Protein AF-A0ABD1BC32-F1 (afdb_monomer_lite)

Foldseek 3Di:
DVVVVVVVVVVVVVVVVCCVVVVVVVCCVVVVVVVVVVVVVVVVVVVCPDPVVVVVCLVPPPCNCVVVVVVPDD

pLDDT: mean 79.37, std 11.54, range [49.25, 97.25]

Sequence (74 aa):
MKKVKFLDWYMKIAIGSAIIGGGMEFFMIKTGFYDKVTVIEAEKRAWDNSPEAQAMRDALNPWRNKDAETTKTP

Organism: NCBI:txid228776

Radius of gyration: 26.37 Å; chains: 1; bounding box: 55×34×61 Å

Structure (mmCIF, N/CA/C/O backbone):
data_AF-A0ABD1BC32-F1
#
_entry.id   AF-A0ABD1BC32-F1
#
loop_
_atom_site.group_PDB
_atom_site.id
_atom_site.type_symbol
_atom_site.label_atom_id
_ato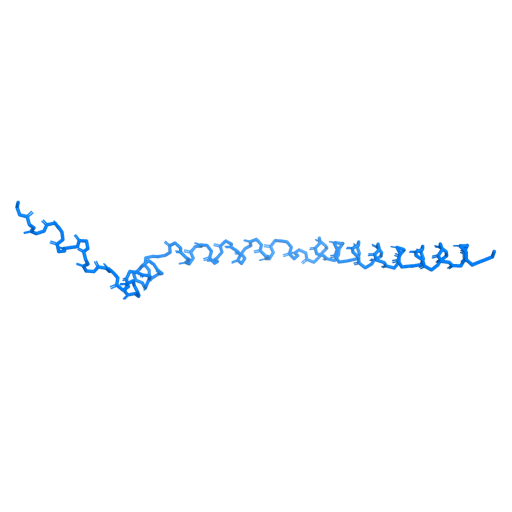m_site.label_alt_id
_atom_site.label_comp_id
_atom_site.label_asym_id
_atom_site.label_entity_id
_atom_site.label_seq_id
_atom_site.pdbx_PDB_ins_code
_atom_site.Cartn_x
_atom_site.Cartn_y
_atom_site.Cartn_z
_atom_site.occupancy
_atom_site.B_iso_or_equiv
_atom_site.auth_seq_id
_atom_site.auth_comp_id
_atom_site.auth_asym_id
_atom_site.auth_atom_id
_atom_site.pdbx_PDB_model_num
ATOM 1 N N . MET A 1 1 ? 14.135 -4.164 -37.470 1.00 59.94 1 MET A N 1
ATOM 2 C CA . MET A 1 1 ? 14.160 -2.834 -36.812 1.00 59.94 1 MET A CA 1
ATOM 3 C C . MET A 1 1 ? 12.971 -2.514 -35.894 1.00 59.94 1 MET A C 1
ATOM 5 O O . MET A 1 1 ? 13.194 -1.814 -34.920 1.00 59.94 1 MET A O 1
ATOM 9 N N . LYS A 1 2 ? 11.729 -2.985 -36.121 1.00 61.66 2 LYS A N 1
ATOM 10 C CA . LYS A 1 2 ? 10.594 -2.649 -35.223 1.00 61.66 2 LYS A CA 1
ATOM 11 C C . LYS A 1 2 ? 10.718 -3.238 -33.800 1.00 61.66 2 LYS A C 1
ATOM 13 O O . LYS A 1 2 ? 10.497 -2.514 -32.842 1.00 61.66 2 LYS A O 1
ATOM 18 N N . LYS A 1 3 ? 11.150 -4.500 -33.647 1.00 62.25 3 LYS A N 1
ATOM 19 C CA . LYS A 1 3 ? 11.260 -5.185 -32.334 1.00 62.25 3 LYS A CA 1
ATOM 20 C C . LYS A 1 3 ? 12.195 -4.492 -31.325 1.00 62.25 3 LYS A C 1
ATOM 22 O O . LYS A 1 3 ? 11.839 -4.373 -30.162 1.00 62.25 3 LYS A O 1
ATOM 27 N N . VAL A 1 4 ? 13.347 -3.988 -31.772 1.00 75.75 4 VAL A N 1
ATOM 28 C CA . VAL A 1 4 ? 14.311 -3.288 -30.895 1.00 75.75 4 VAL A CA 1
ATOM 29 C C . VAL A 1 4 ? 13.778 -1.952 -30.370 1.00 75.75 4 VAL A C 1
ATOM 31 O O . VAL A 1 4 ? 14.088 -1.584 -29.245 1.00 75.75 4 VAL A O 1
ATOM 34 N N . LYS A 1 5 ? 12.908 -1.268 -31.128 1.00 74.25 5 LYS A N 1
ATOM 35 C CA . LYS A 1 5 ? 12.236 -0.045 -30.661 1.00 74.25 5 LYS A CA 1
ATOM 36 C C . LYS A 1 5 ? 11.188 -0.328 -29.580 1.00 74.25 5 LYS A C 1
ATOM 38 O O . LYS A 1 5 ? 11.044 0.467 -28.662 1.00 74.25 5 LYS A O 1
ATOM 43 N N . PHE A 1 6 ? 10.484 -1.458 -29.670 1.00 80.50 6 PHE A N 1
ATOM 44 C CA . PHE A 1 6 ? 9.554 -1.876 -28.616 1.00 80.50 6 PHE A CA 1
ATOM 45 C C . PHE A 1 6 ? 10.295 -2.249 -27.331 1.00 80.50 6 PHE A C 1
ATOM 47 O O . PHE A 1 6 ? 9.874 -1.842 -26.256 1.00 80.50 6 PHE A O 1
ATOM 54 N N . LEU A 1 7 ? 11.418 -2.964 -27.438 1.00 89.25 7 LEU A N 1
ATOM 55 C CA . LEU A 1 7 ? 12.236 -3.310 -26.275 1.00 89.25 7 LEU A CA 1
ATOM 56 C C . LEU A 1 7 ? 12.788 -2.063 -25.563 1.00 89.25 7 LEU A C 1
ATOM 58 O O . LEU A 1 7 ? 12.690 -1.970 -24.345 1.00 89.25 7 LEU A O 1
ATOM 62 N N . ASP A 1 8 ? 13.300 -1.087 -26.319 1.00 87.81 8 ASP A N 1
ATOM 63 C CA . ASP A 1 8 ? 13.757 0.202 -25.774 1.00 87.81 8 ASP A CA 1
ATOM 64 C C . ASP A 1 8 ? 12.627 0.955 -25.048 1.00 87.81 8 ASP A C 1
ATOM 66 O O . ASP A 1 8 ? 12.816 1.489 -23.956 1.00 87.81 8 ASP A O 1
ATOM 70 N N . TRP A 1 9 ? 11.418 0.935 -25.614 1.00 92.56 9 TRP A N 1
ATOM 71 C CA . TRP A 1 9 ? 10.242 1.545 -24.998 1.00 92.56 9 TRP A CA 1
ATOM 72 C C . TRP A 1 9 ? 9.856 0.883 -23.668 1.00 92.56 9 TRP A C 1
ATOM 74 O O . TRP A 1 9 ? 9.689 1.572 -22.660 1.00 92.56 9 TRP A O 1
ATOM 84 N N . TYR A 1 10 ? 9.771 -0.449 -23.630 1.00 91.62 10 TYR A N 1
ATOM 85 C CA . TYR A 1 10 ? 9.473 -1.178 -22.394 1.00 91.62 10 TYR A CA 1
ATOM 86 C C . TYR A 1 10 ? 10.558 -0.996 -21.335 1.00 91.62 10 TYR A C 1
ATOM 88 O O . TYR A 1 10 ? 10.233 -0.869 -20.158 1.00 91.62 10 TYR A O 1
ATOM 96 N N . MET A 1 11 ? 11.830 -0.927 -21.733 1.00 94.69 11 MET A N 1
ATOM 97 C CA . MET A 1 11 ? 12.924 -0.722 -20.786 1.00 94.69 11 MET A CA 1
ATOM 98 C C . MET A 1 11 ? 12.847 0.650 -20.107 1.00 94.69 11 MET A C 1
ATOM 100 O O . MET A 1 11 ? 13.038 0.746 -18.897 1.00 94.69 11 MET A O 1
ATOM 104 N N . LYS A 1 12 ? 12.482 1.705 -20.845 1.00 93.06 12 LYS A N 1
ATOM 105 C CA . LYS A 1 12 ? 12.246 3.041 -20.271 1.00 93.06 12 LYS A CA 1
ATOM 106 C C . LYS A 1 12 ? 11.105 3.038 -19.257 1.00 93.06 12 LYS A C 1
ATOM 108 O O . LYS A 1 12 ? 11.242 3.623 -18.184 1.00 93.06 12 LYS A O 1
ATOM 113 N N . ILE A 1 13 ? 10.009 2.346 -19.573 1.00 95.62 13 ILE A N 1
ATOM 114 C CA . ILE A 1 13 ? 8.877 2.193 -18.651 1.00 95.62 13 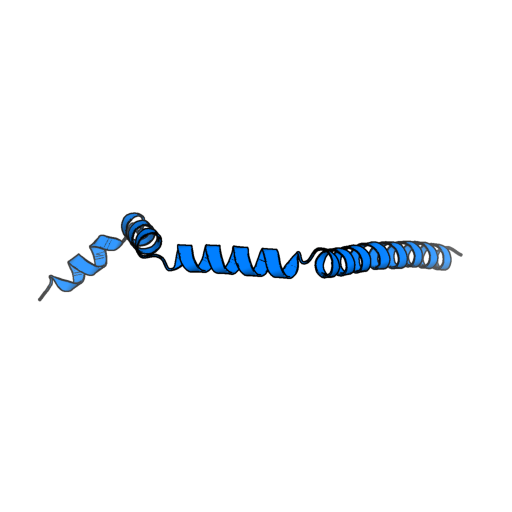ILE A CA 1
ATOM 115 C C . ILE A 1 13 ? 9.298 1.405 -17.411 1.00 95.62 13 ILE A C 1
ATOM 117 O O . ILE A 1 13 ? 8.982 1.823 -16.301 1.00 95.62 13 ILE A O 1
ATOM 121 N N . ALA A 1 14 ? 10.046 0.312 -17.577 1.00 95.38 14 ALA A N 1
ATOM 122 C CA . ALA A 1 14 ? 10.519 -0.502 -16.464 1.00 95.38 14 ALA A CA 1
ATOM 123 C C . ALA A 1 14 ? 11.378 0.324 -15.495 1.00 95.38 14 ALA A C 1
ATOM 125 O O . ALA A 1 14 ? 11.094 0.349 -14.299 1.00 95.38 14 ALA A O 1
ATOM 126 N N . ILE A 1 15 ? 12.349 1.084 -16.013 1.00 96.31 15 ILE A N 1
ATOM 127 C CA . ILE A 1 15 ? 13.193 1.972 -15.200 1.00 96.31 15 ILE A CA 1
ATOM 128 C C . ILE A 1 15 ? 12.339 3.028 -14.485 1.00 96.31 15 ILE A C 1
ATOM 130 O O . ILE A 1 15 ? 12.474 3.205 -13.276 1.00 96.31 15 ILE A O 1
ATOM 134 N N . GLY A 1 16 ? 11.419 3.687 -15.197 1.00 96.06 16 GLY A N 1
ATOM 135 C CA . GLY A 1 16 ? 10.518 4.676 -14.600 1.00 96.06 16 GLY A CA 1
ATOM 136 C C . GLY A 1 16 ? 9.646 4.089 -13.486 1.00 96.06 16 GLY A C 1
ATOM 137 O O . GLY A 1 16 ? 9.557 4.661 -12.402 1.00 96.06 16 GLY A O 1
ATOM 138 N N . SER A 1 17 ? 9.059 2.912 -13.715 1.00 95.06 17 SER A N 1
ATOM 139 C CA . SER A 1 17 ? 8.228 2.220 -12.725 1.00 95.06 17 SER A CA 1
ATOM 140 C C . SER A 1 17 ? 9.017 1.784 -11.491 1.00 95.06 17 SER A C 1
ATOM 142 O O . SER A 1 17 ? 8.517 1.921 -10.378 1.00 95.06 17 SER A O 1
ATOM 144 N N . ALA A 1 18 ? 10.263 1.334 -11.667 1.00 96.31 18 ALA A N 1
ATOM 145 C CA . ALA A 1 18 ? 11.129 0.936 -10.565 1.00 96.31 18 ALA A CA 1
ATOM 146 C C . ALA A 1 18 ? 11.516 2.136 -9.691 1.00 96.31 18 ALA A C 1
ATOM 148 O O . ALA A 1 18 ? 11.494 2.030 -8.468 1.00 96.31 18 ALA A O 1
ATOM 149 N N . ILE A 1 19 ? 11.810 3.289 -10.303 1.00 97.25 19 ILE A N 1
ATOM 150 C CA . ILE A 1 19 ? 12.109 4.528 -9.571 1.00 97.25 19 ILE A CA 1
ATOM 151 C C . ILE A 1 19 ? 10.889 4.990 -8.773 1.00 97.25 19 ILE A C 1
ATOM 153 O O . ILE A 1 19 ? 11.025 5.344 -7.606 1.00 97.25 19 ILE A O 1
ATOM 157 N N . ILE A 1 20 ? 9.698 4.970 -9.374 1.00 95.88 20 ILE A N 1
ATOM 158 C CA . ILE A 1 20 ? 8.468 5.396 -8.696 1.00 95.88 20 ILE A CA 1
ATOM 159 C C . ILE A 1 20 ? 8.116 4.437 -7.552 1.00 95.88 20 ILE A C 1
ATOM 161 O O . ILE A 1 20 ? 7.869 4.890 -6.437 1.00 95.88 20 ILE A O 1
ATOM 165 N N . GLY A 1 21 ? 8.128 3.125 -7.804 1.00 94.56 21 GLY A N 1
ATOM 166 C CA . GLY A 1 21 ? 7.826 2.111 -6.791 1.00 94.56 21 GLY A CA 1
ATOM 167 C C . GLY A 1 21 ? 8.836 2.123 -5.644 1.00 94.56 21 GLY A C 1
ATOM 168 O O . GLY A 1 21 ? 8.450 2.219 -4.483 1.00 94.56 21 GLY A O 1
ATOM 169 N N . GLY A 1 22 ? 10.132 2.123 -5.965 1.00 95.12 22 GLY A N 1
ATOM 170 C CA . GLY A 1 22 ? 11.196 2.219 -4.964 1.00 95.12 22 GLY A CA 1
ATOM 171 C C . GLY A 1 22 ? 11.193 3.553 -4.214 1.00 95.12 22 GLY A C 1
ATOM 172 O O . GLY A 1 22 ? 11.464 3.586 -3.017 1.00 95.12 22 GLY A O 1
ATOM 173 N N . GLY A 1 23 ? 10.840 4.650 -4.889 1.00 94.06 23 GLY A N 1
ATOM 174 C CA . GLY A 1 23 ? 10.696 5.971 -4.283 1.00 94.06 23 GLY A CA 1
ATOM 175 C C . GLY A 1 23 ? 9.544 6.040 -3.282 1.00 94.06 23 GLY A C 1
ATOM 176 O O . GLY A 1 23 ? 9.730 6.586 -2.195 1.00 94.06 23 GLY A O 1
ATOM 177 N N . MET A 1 24 ? 8.386 5.453 -3.607 1.00 93.00 24 MET A N 1
ATOM 178 C CA . MET A 1 24 ? 7.266 5.341 -2.667 1.00 93.00 24 MET A CA 1
ATOM 179 C C . MET A 1 24 ? 7.635 4.491 -1.450 1.00 93.00 24 MET A C 1
ATOM 181 O O . MET A 1 24 ? 7.415 4.933 -0.325 1.00 93.00 24 MET A O 1
ATOM 185 N N . GLU A 1 25 ? 8.275 3.339 -1.654 1.00 90.38 25 GLU A N 1
ATOM 186 C CA . GLU A 1 25 ? 8.713 2.468 -0.557 1.00 90.38 25 GLU A CA 1
ATOM 187 C C . GLU A 1 25 ? 9.702 3.184 0.375 1.00 90.38 25 GLU A C 1
ATOM 189 O O . GLU A 1 25 ? 9.509 3.263 1.589 1.00 90.38 25 GLU A O 1
ATOM 194 N N . PHE A 1 26 ? 10.740 3.797 -0.199 1.00 91.44 26 PHE A N 1
ATOM 195 C CA . PHE A 1 26 ? 11.736 4.539 0.567 1.00 91.44 26 PHE A CA 1
ATOM 196 C C . PHE A 1 26 ? 11.118 5.718 1.329 1.00 91.44 26 PHE A C 1
ATOM 198 O O . PHE A 1 26 ? 11.483 5.982 2.477 1.00 91.44 26 PHE A O 1
ATOM 205 N N . PHE A 1 27 ? 10.166 6.420 0.712 1.00 89.88 27 PHE A N 1
ATOM 206 C CA . PHE A 1 27 ? 9.425 7.498 1.355 1.00 89.88 27 PHE A CA 1
ATOM 207 C C . PHE A 1 27 ? 8.607 6.992 2.548 1.00 89.88 27 PHE A C 1
ATOM 209 O O . PHE A 1 27 ? 8.665 7.604 3.617 1.00 89.88 27 PHE A O 1
ATOM 216 N N . MET A 1 28 ? 7.897 5.871 2.404 1.00 88.88 28 MET A N 1
ATOM 217 C CA . MET A 1 28 ? 7.090 5.283 3.477 1.00 88.88 28 MET A CA 1
ATOM 218 C C . MET A 1 28 ? 7.947 4.844 4.669 1.00 88.88 28 MET A C 1
ATOM 220 O O . MET A 1 28 ? 7.578 5.114 5.813 1.00 88.88 28 MET A O 1
ATOM 224 N N . ILE A 1 29 ? 9.120 4.255 4.412 1.00 87.81 29 ILE A N 1
ATOM 225 C CA . ILE A 1 29 ? 10.089 3.894 5.458 1.00 87.81 29 ILE A CA 1
ATOM 226 C C . ILE A 1 29 ? 10.622 5.153 6.150 1.00 87.81 29 ILE A C 1
ATOM 228 O O . ILE A 1 29 ? 10.610 5.251 7.375 1.00 87.81 29 ILE A O 1
ATOM 232 N N . LYS A 1 30 ? 11.077 6.148 5.381 1.00 85.25 30 LYS A N 1
ATOM 233 C CA . LYS A 1 30 ? 11.767 7.320 5.938 1.00 85.25 30 LYS A CA 1
ATOM 234 C C . LYS A 1 30 ? 10.846 8.270 6.700 1.00 85.25 30 LYS A C 1
ATOM 236 O O . LYS A 1 30 ? 11.283 8.903 7.655 1.00 85.25 30 LYS A O 1
ATOM 241 N N . THR A 1 31 ? 9.595 8.398 6.272 1.00 83.31 31 THR A N 1
ATOM 242 C CA . THR A 1 31 ? 8.604 9.247 6.951 1.00 83.31 31 THR A CA 1
ATOM 243 C C . THR A 1 31 ? 7.933 8.556 8.137 1.00 83.31 31 THR A C 1
ATOM 245 O O . THR A 1 31 ? 7.155 9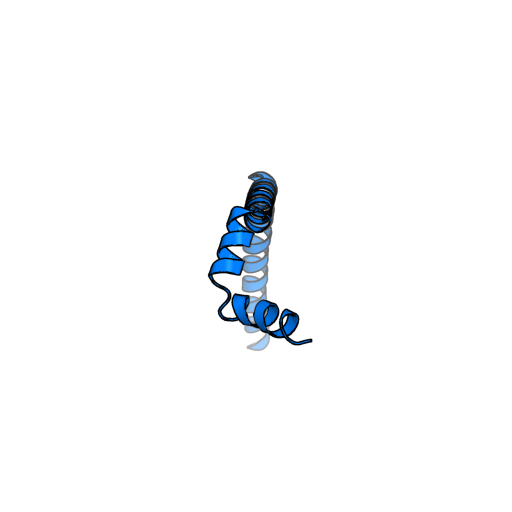.198 8.840 1.00 83.31 31 THR A O 1
ATOM 248 N N . GLY A 1 32 ? 8.223 7.271 8.378 1.00 79.62 32 GLY A N 1
ATOM 249 C CA . GLY A 1 32 ? 7.535 6.483 9.402 1.00 79.62 32 GLY A CA 1
ATOM 250 C C . GLY A 1 32 ? 6.057 6.266 9.068 1.00 79.62 32 GLY A C 1
ATOM 251 O O . GLY A 1 32 ? 5.227 6.112 9.963 1.00 79.62 32 GLY A O 1
ATOM 252 N N . PHE A 1 33 ? 5.700 6.294 7.779 1.00 79.75 33 PHE A N 1
ATOM 253 C CA . PHE A 1 33 ? 4.318 6.133 7.330 1.00 79.75 33 PHE A CA 1
ATOM 254 C C . PHE A 1 33 ? 3.753 4.773 7.751 1.00 79.75 33 PHE A C 1
ATOM 256 O O . PHE A 1 33 ? 2.599 4.691 8.161 1.00 79.75 33 PHE A O 1
ATOM 263 N N . TYR A 1 34 ? 4.578 3.724 7.728 1.00 76.75 34 TYR A N 1
ATOM 264 C CA . TYR A 1 34 ? 4.191 2.395 8.202 1.00 76.75 34 TYR A CA 1
ATOM 265 C C . TYR A 1 34 ? 3.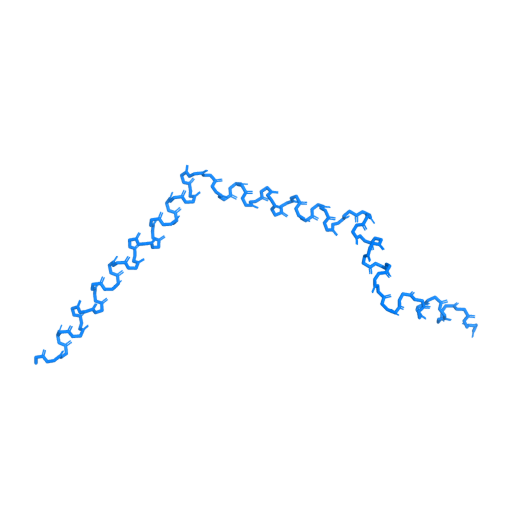787 2.384 9.678 1.00 76.75 34 TYR A C 1
ATOM 267 O O . TYR A 1 34 ? 2.759 1.802 10.023 1.00 76.75 34 TYR A O 1
ATOM 275 N N . ASP A 1 35 ? 4.519 3.093 10.536 1.00 76.06 35 ASP A N 1
ATOM 276 C CA . ASP A 1 35 ? 4.179 3.194 11.958 1.00 76.06 35 ASP A CA 1
ATOM 277 C C . ASP A 1 35 ? 2.861 3.949 12.150 1.00 76.06 35 ASP A C 1
ATOM 279 O O . ASP A 1 35 ? 2.020 3.562 12.960 1.00 76.06 35 ASP A O 1
ATOM 283 N N . LYS A 1 36 ? 2.630 4.999 11.351 1.00 77.94 36 LYS A N 1
ATOM 284 C CA . LYS A 1 36 ? 1.371 5.753 11.377 1.00 77.94 36 LYS A CA 1
ATOM 285 C C . LYS A 1 36 ? 0.178 4.922 10.921 1.00 77.94 36 LYS A C 1
ATOM 287 O O . LYS A 1 36 ? -0.849 4.951 11.593 1.00 77.94 36 LYS A O 1
ATOM 292 N N . VAL A 1 37 ? 0.302 4.174 9.826 1.00 76.00 37 VAL A N 1
ATOM 293 C CA . VAL A 1 37 ? -0.768 3.284 9.349 1.00 76.00 37 VAL A CA 1
ATOM 294 C C . VAL A 1 37 ? -1.042 2.187 10.368 1.00 76.00 37 VAL A C 1
ATOM 296 O O . VAL A 1 37 ? -2.201 1.927 10.662 1.00 76.00 37 VAL A O 1
ATOM 299 N N . THR A 1 38 ? 0.002 1.614 10.966 1.00 76.25 38 THR A N 1
ATOM 300 C CA . THR A 1 38 ? -0.141 0.571 11.989 1.00 76.25 38 THR A CA 1
ATOM 301 C C . THR A 1 38 ? -0.914 1.079 13.203 1.00 76.25 38 THR A C 1
ATOM 303 O O . THR A 1 38 ? -1.822 0.401 13.678 1.00 76.25 38 THR A O 1
ATOM 306 N N . VAL A 1 39 ? -0.607 2.287 13.687 1.00 76.12 39 VAL A N 1
ATOM 307 C CA . VAL A 1 39 ? -1.352 2.906 14.793 1.00 76.12 39 VAL A CA 1
ATOM 308 C C . VAL A 1 39 ? -2.798 3.175 14.393 1.00 76.12 39 VAL A C 1
ATOM 310 O O . VAL A 1 39 ? -3.697 2.793 15.129 1.00 76.12 39 VAL A O 1
ATOM 313 N N . ILE A 1 40 ? -3.040 3.761 13.219 1.00 74.25 40 ILE A N 1
ATOM 314 C CA . ILE A 1 40 ? -4.402 4.063 12.750 1.00 74.25 40 ILE A CA 1
ATOM 315 C C . ILE A 1 40 ? -5.224 2.781 12.568 1.00 74.25 40 ILE A C 1
ATOM 317 O O . ILE A 1 40 ? -6.406 2.739 12.903 1.00 74.25 40 ILE A O 1
ATOM 321 N N . GLU A 1 41 ? -4.621 1.717 12.045 1.00 75.25 41 GLU A N 1
ATOM 322 C CA . GLU A 1 41 ? -5.283 0.427 11.883 1.00 75.25 41 GLU A CA 1
ATOM 323 C C . GLU A 1 41 ? -5.555 -0.234 13.240 1.00 75.25 41 GLU A C 1
ATOM 325 O O . GLU A 1 41 ? -6.633 -0.794 13.446 1.00 75.25 41 GLU A O 1
ATOM 330 N N . ALA A 1 42 ? -4.631 -0.106 14.195 1.00 73.62 42 ALA A N 1
ATOM 331 C CA . ALA A 1 42 ? -4.839 -0.544 15.570 1.00 73.62 42 ALA A CA 1
ATOM 332 C C . ALA A 1 42 ? -5.954 0.254 16.266 1.00 73.62 42 ALA A C 1
ATOM 334 O O . ALA A 1 42 ? -6.807 -0.349 16.914 1.00 73.62 42 ALA A O 1
ATOM 335 N N . GLU A 1 43 ? -6.004 1.575 16.090 1.00 75.81 43 GLU A N 1
ATOM 336 C CA . GLU A 1 43 ? -7.063 2.449 16.607 1.00 75.81 43 GLU A CA 1
ATOM 337 C C . GLU A 1 43 ? -8.421 2.097 15.993 1.00 75.81 43 GLU A C 1
ATOM 339 O O . GLU A 1 43 ? -9.405 1.930 16.715 1.00 75.81 43 GLU A O 1
ATOM 344 N N . LYS A 1 44 ? -8.476 1.885 14.673 1.00 78.88 44 LYS A N 1
ATOM 345 C CA . LYS A 1 44 ? -9.688 1.434 13.982 1.00 78.88 44 LYS A CA 1
ATOM 346 C C . LYS A 1 44 ? -10.149 0.072 14.493 1.00 78.88 44 LYS A C 1
ATOM 348 O O . LYS A 1 44 ? -11.331 -0.115 14.760 1.00 78.88 44 LYS A O 1
ATOM 353 N N . ARG A 1 45 ? -9.225 -0.874 14.670 1.00 74.31 45 ARG A N 1
ATOM 354 C CA . ARG A 1 45 ? -9.536 -2.203 15.205 1.00 74.31 45 ARG A CA 1
ATOM 355 C C . ARG A 1 45 ? -9.982 -2.143 16.664 1.00 74.31 45 ARG A C 1
ATOM 357 O O . ARG A 1 45 ? -10.848 -2.921 17.054 1.00 74.31 45 ARG A O 1
ATOM 364 N N . ALA A 1 46 ? -9.404 -1.259 17.470 1.00 74.31 46 ALA A N 1
ATOM 365 C CA . ALA A 1 46 ? -9.831 -1.042 18.847 1.00 74.31 46 ALA A CA 1
ATOM 366 C C . ALA A 1 46 ? -11.258 -0.483 18.892 1.00 74.31 46 ALA A C 1
ATOM 368 O O . ALA A 1 46 ? -12.080 -0.979 19.658 1.00 74.31 46 ALA A O 1
ATOM 369 N N . TRP A 1 47 ? -11.573 0.471 18.013 1.00 74.56 47 TRP A N 1
ATOM 370 C CA . TRP A 1 47 ? -12.923 1.003 17.853 1.00 74.56 47 TRP A CA 1
ATOM 371 C C . TRP A 1 47 ? -13.918 -0.054 17.361 1.00 74.56 47 TRP A C 1
ATOM 373 O O . TRP A 1 47 ? -14.987 -0.204 17.934 1.00 74.56 47 TRP A O 1
ATOM 383 N N . ASP A 1 48 ? -13.561 -0.855 16.356 1.00 71.12 48 ASP A N 1
ATOM 384 C CA . ASP A 1 48 ? -14.431 -1.916 15.830 1.00 71.12 48 ASP A CA 1
ATOM 385 C C . ASP A 1 48 ? -14.722 -3.031 16.852 1.00 71.12 48 ASP A C 1
ATOM 387 O O . ASP A 1 48 ? -15.718 -3.742 16.709 1.00 71.12 48 ASP A O 1
ATOM 391 N N . ASN A 1 49 ? -13.857 -3.197 17.859 1.00 72.38 49 ASN A N 1
ATOM 392 C CA . ASN A 1 49 ? -14.056 -4.111 18.988 1.00 72.38 49 ASN A CA 1
ATOM 393 C C . ASN A 1 49 ? -14.676 -3.423 20.215 1.00 72.38 49 ASN A C 1
ATOM 395 O O . ASN A 1 49 ? -14.838 -4.068 21.253 1.00 72.38 49 ASN A O 1
ATOM 399 N N . SER A 1 50 ? -14.997 -2.129 20.132 1.00 81.31 50 SER A N 1
ATOM 400 C CA . SER A 1 50 ? -15.601 -1.409 21.244 1.00 81.31 50 SER A CA 1
ATOM 401 C C . SER A 1 50 ? -17.048 -1.8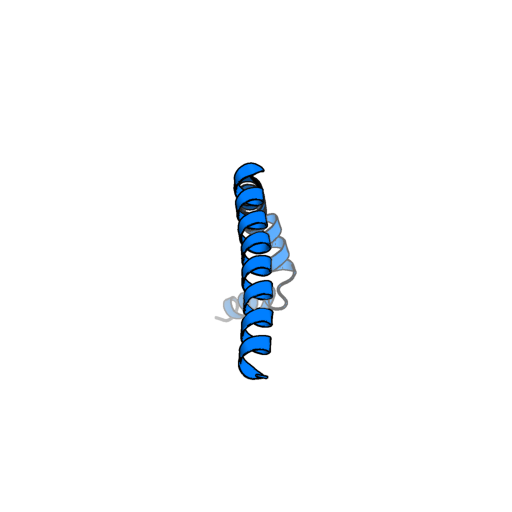70 21.468 1.00 81.31 50 SER A C 1
ATOM 403 O O . SER A 1 50 ? -17.741 -2.285 20.528 1.00 81.31 50 SER A O 1
ATOM 405 N N . PRO A 1 51 ? -17.544 -1.795 22.715 1.00 75.69 51 PRO A N 1
ATOM 406 C CA . PRO A 1 51 ? -18.929 -2.125 23.020 1.00 75.69 51 PRO A CA 1
ATOM 407 C C . PRO A 1 51 ? -19.916 -1.207 22.286 1.00 75.69 51 PRO A C 1
ATOM 409 O O . PRO A 1 51 ? -21.009 -1.661 21.955 1.00 75.69 51 PRO A O 1
ATOM 412 N N . GLU A 1 52 ? -19.547 0.042 21.966 1.00 74.19 52 GLU A N 1
ATOM 413 C CA . GLU A 1 52 ? -20.400 0.927 21.163 1.00 74.19 52 GLU A CA 1
ATOM 414 C C . GLU A 1 52 ? -20.520 0.455 19.709 1.00 74.19 52 GLU A C 1
ATOM 416 O O . GLU A 1 52 ? -21.622 0.448 19.156 1.00 74.19 52 GLU A O 1
ATOM 421 N N . ALA A 1 53 ? -19.419 0.018 19.088 1.00 77.12 53 ALA A N 1
ATOM 422 C CA . ALA A 1 53 ? -19.445 -0.517 17.729 1.00 77.12 53 ALA A CA 1
ATOM 423 C C . ALA A 1 53 ? -20.230 -1.834 17.655 1.00 77.12 53 ALA A C 1
ATOM 425 O O . ALA A 1 53 ? -21.001 -2.042 16.714 1.00 77.12 53 ALA A O 1
ATOM 426 N N . GLN A 1 54 ? -20.095 -2.692 18.669 1.00 77.44 54 GLN A N 1
ATOM 427 C CA . GLN A 1 54 ? -20.872 -3.924 18.781 1.00 77.44 54 GLN A CA 1
ATOM 428 C C . GLN A 1 54 ? -22.367 -3.629 18.983 1.00 77.44 54 GLN A C 1
ATOM 430 O O . GLN A 1 54 ? -23.200 -4.167 18.258 1.00 77.44 54 GLN A O 1
ATOM 435 N N . ALA A 1 55 ? -22.714 -2.698 19.876 1.00 80.06 55 ALA A N 1
ATOM 436 C CA . ALA A 1 55 ? -24.097 -2.284 20.101 1.00 80.06 55 ALA A CA 1
ATOM 437 C C . ALA A 1 55 ? -24.729 -1.649 18.852 1.00 80.06 55 ALA A C 1
ATOM 439 O O . ALA A 1 55 ? -25.903 -1.885 18.567 1.00 80.06 55 ALA A O 1
ATOM 440 N N . MET A 1 56 ? -23.960 -0.876 18.080 1.00 80.88 56 MET A N 1
ATOM 441 C CA . MET A 1 56 ? -24.411 -0.303 16.812 1.00 80.88 56 MET A CA 1
ATOM 442 C C . MET A 1 56 ? -24.626 -1.384 15.745 1.00 80.88 56 MET A C 1
ATOM 444 O O . MET A 1 56 ? -25.639 -1.346 15.047 1.00 80.88 56 MET A O 1
ATOM 448 N N . ARG A 1 57 ? -23.722 -2.368 15.637 1.00 78.19 57 ARG A N 1
ATOM 449 C CA . ARG A 1 57 ? -23.889 -3.534 14.749 1.00 78.19 57 ARG A CA 1
ATOM 450 C C . ARG A 1 57 ? -25.137 -4.330 15.102 1.00 78.19 57 ARG A C 1
ATOM 452 O O . ARG A 1 57 ? -25.927 -4.636 14.215 1.00 78.19 57 ARG A O 1
ATOM 459 N N . ASP A 1 58 ? -25.343 -4.600 16.385 1.00 78.00 58 ASP A N 1
ATOM 460 C CA . ASP A 1 58 ? -26.516 -5.324 16.857 1.00 78.00 58 ASP A CA 1
ATOM 461 C C . ASP A 1 58 ? -27.789 -4.503 16.612 1.00 78.00 58 ASP A C 1
ATOM 463 O O . ASP A 1 58 ? -28.774 -5.034 16.109 1.00 78.00 58 ASP A O 1
ATOM 467 N N . ALA A 1 59 ? -27.782 -3.194 16.885 1.00 80.75 59 ALA A N 1
ATOM 468 C CA . ALA A 1 59 ? -28.914 -2.306 16.612 1.00 80.75 59 ALA A CA 1
ATOM 469 C C . ALA A 1 59 ? -29.276 -2.213 15.123 1.00 80.75 59 ALA A C 1
ATOM 471 O O . ALA A 1 59 ? -30.457 -2.117 14.792 1.00 80.75 59 ALA A O 1
ATOM 472 N N . LEU A 1 60 ? -28.280 -2.258 14.237 1.00 80.50 60 LEU A N 1
ATOM 473 C CA . LEU A 1 60 ? -28.470 -2.235 12.788 1.00 80.50 60 LEU A CA 1
ATOM 474 C C . LEU A 1 60 ? -28.756 -3.619 12.192 1.00 80.50 60 LEU A C 1
ATOM 476 O O . LEU A 1 60 ? -29.112 -3.692 11.018 1.00 80.50 60 LEU A O 1
ATOM 480 N N . ASN A 1 61 ? -28.618 -4.707 12.957 1.00 81.94 61 ASN A N 1
ATOM 481 C CA . ASN A 1 61 ? -28.887 -6.055 12.471 1.00 81.94 61 ASN A CA 1
ATOM 482 C C . ASN A 1 61 ? -30.406 -6.259 12.272 1.00 81.94 61 ASN A C 1
ATOM 484 O O . ASN A 1 61 ? -31.144 -6.348 13.260 1.00 81.94 61 ASN A O 1
ATOM 488 N N . PRO A 1 62 ? -30.898 -6.419 11.023 1.00 80.38 62 PRO A N 1
ATOM 489 C CA . PRO A 1 62 ? -32.330 -6.574 10.739 1.00 80.38 62 PRO A CA 1
ATOM 490 C C . PRO A 1 62 ? -32.943 -7.840 11.350 1.00 80.38 62 PRO A C 1
ATOM 492 O O . PRO A 1 62 ? -34.160 -7.947 11.484 1.00 80.38 62 PRO A O 1
ATOM 495 N N . TRP A 1 63 ? -32.098 -8.806 11.713 1.00 78.81 63 TRP A N 1
ATOM 496 C CA . TRP A 1 63 ? -32.489 -10.114 12.222 1.00 78.81 63 TRP A CA 1
ATOM 497 C C . TRP A 1 63 ? -32.302 -10.238 13.738 1.00 78.81 63 TRP A C 1
ATOM 499 O O . TRP A 1 63 ? -32.611 -11.294 14.277 1.00 78.81 63 TRP A O 1
ATOM 509 N N . ARG A 1 64 ? -31.872 -9.171 14.443 1.00 71.56 64 ARG A N 1
ATOM 510 C CA . ARG A 1 64 ? -31.552 -9.197 15.890 1.00 71.56 64 ARG A CA 1
ATOM 511 C C . ARG A 1 64 ? -32.639 -9.851 16.750 1.00 71.56 64 ARG A C 1
ATOM 513 O O . ARG A 1 64 ? -32.338 -10.491 17.749 1.00 71.56 64 ARG A O 1
ATOM 520 N N . ASN A 1 65 ? -33.907 -9.664 16.392 1.00 72.06 65 ASN A N 1
ATOM 521 C CA . ASN A 1 65 ? -35.029 -10.172 17.182 1.00 72.06 65 ASN A CA 1
ATOM 522 C C . ASN A 1 65 ? -35.455 -11.603 16.806 1.00 72.06 65 ASN A C 1
ATOM 524 O O . ASN A 1 65 ? -36.163 -12.223 17.593 1.00 72.06 65 ASN A O 1
ATOM 528 N N . LYS A 1 66 ? -35.016 -12.154 15.663 1.00 66.56 66 LYS A N 1
ATOM 529 C CA . LYS A 1 66 ? -35.413 -13.508 15.233 1.00 66.56 66 LYS A CA 1
ATOM 530 C C . LYS A 1 66 ? -34.850 -14.598 16.144 1.00 66.56 66 LYS A C 1
ATOM 532 O O . LYS A 1 66 ? -35.567 -15.535 16.481 1.00 66.56 66 LYS A O 1
ATOM 537 N N . ASP A 1 67 ? -33.615 -14.434 16.613 1.00 64.00 67 ASP A N 1
ATOM 538 C CA . ASP A 1 67 ? -32.963 -15.406 17.504 1.00 64.00 67 ASP A CA 1
ATOM 539 C C . ASP A 1 67 ? -33.624 -15.432 18.903 1.00 64.00 67 ASP A C 1
ATOM 541 O O . ASP A 1 67 ? -33.754 -16.477 19.555 1.00 64.00 67 ASP A O 1
ATOM 545 N N . ALA A 1 68 ? -34.123 -14.270 19.346 1.00 62.97 68 ALA A N 1
ATOM 546 C CA . ALA A 1 68 ? -34.867 -14.109 20.595 1.00 62.97 68 ALA A CA 1
ATOM 547 C C . ALA A 1 68 ? -36.289 -14.696 20.532 1.00 62.97 68 ALA A C 1
ATOM 549 O O . ALA A 1 68 ? -36.876 -14.994 21.575 1.00 62.97 68 ALA A O 1
ATOM 550 N N . GLU A 1 69 ? -36.849 -14.860 19.333 1.00 61.81 69 GLU A N 1
ATOM 551 C CA . GLU A 1 69 ? -38.140 -15.510 19.098 1.00 61.81 69 GLU A CA 1
ATOM 552 C C . GLU A 1 69 ? -37.993 -17.038 19.080 1.00 61.81 69 GLU A C 1
ATOM 554 O O . GLU A 1 69 ? -38.795 -17.724 19.709 1.00 61.81 69 GLU A O 1
ATOM 559 N N . THR A 1 70 ? -36.920 -17.580 18.490 1.00 58.94 70 THR A N 1
ATOM 560 C CA . THR A 1 70 ? -36.641 -19.031 18.478 1.00 58.94 70 THR A CA 1
ATOM 561 C C . THR A 1 70 ? -36.356 -19.629 19.856 1.00 58.94 70 THR A C 1
ATOM 563 O O . THR A 1 70 ? -36.627 -20.805 20.079 1.00 58.94 70 THR A O 1
ATOM 566 N N . THR A 1 71 ? -35.864 -18.828 20.806 1.00 58.81 71 THR A N 1
ATOM 567 C CA . THR A 1 71 ? -35.579 -19.285 22.183 1.00 58.81 71 THR A CA 1
ATOM 568 C C . THR A 1 71 ? -36.838 -19.314 23.072 1.00 58.81 71 THR A C 1
ATOM 570 O O . THR A 1 71 ? -36.812 -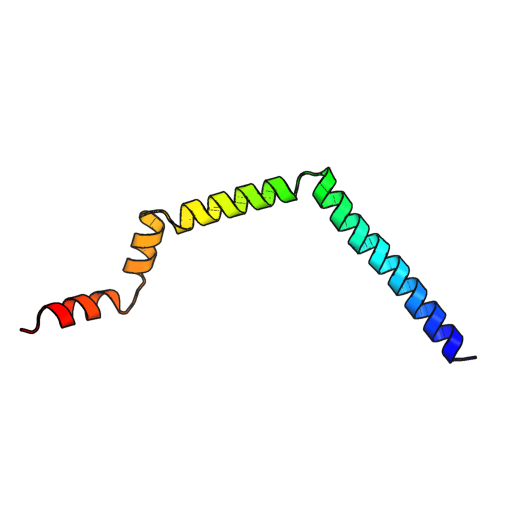19.866 24.168 1.00 58.81 71 THR A O 1
ATOM 573 N N . LYS A 1 72 ? -37.958 -18.720 22.626 1.00 59.16 72 LYS A N 1
ATOM 574 C CA . LYS A 1 72 ? -39.222 -18.644 23.390 1.00 59.16 72 LYS A CA 1
ATOM 575 C C . LYS A 1 72 ? -40.218 -19.759 23.062 1.00 59.16 72 LYS A C 1
ATOM 577 O O . LYS A 1 72 ? -41.274 -19.820 23.689 1.00 59.16 72 LYS A O 1
ATOM 582 N N . THR A 1 73 ? -39.910 -20.620 22.099 1.00 49.25 73 THR A N 1
ATOM 583 C CA . THR A 1 73 ? -40.701 -21.819 21.801 1.00 49.25 73 THR A CA 1
ATOM 584 C C . THR A 1 73 ? -40.220 -22.989 22.668 1.00 49.25 73 THR A C 1
ATOM 586 O O . THR A 1 73 ? -39.043 -23.331 22.559 1.00 49.25 73 THR A O 1
ATOM 589 N N . PRO A 1 74 ? -41.074 -23.564 23.541 1.00 55.31 74 PRO A N 1
ATOM 590 C CA . PRO A 1 74 ? -40.770 -24.799 24.266 1.00 55.31 74 PRO A CA 1
ATOM 591 C C . PRO A 1 74 ? -40.687 -26.022 23.345 1.00 55.31 74 PRO A C 1
ATOM 593 O O . PRO A 1 74 ? -41.302 -25.990 22.252 1.00 55.31 74 PRO A O 1
#

Secondary structure (DSSP, 8-state):
-HHHHHHHHHHHHHHHHHHHHHHHHHHHHHTTHHHHHHHHHHHHHHHHTSHHHHHHHHHH-TTTTHHHHHTT--